Protein AF-A0A8C7Z4H3-F1 (afdb_monomer)

Nearest PDB structures (foldseek):
  1o80-assembly1_B  TM=6.821E-01  e=3.191E-03  Homo sapiens
  3f4l-assembly3_D  TM=4.196E-01  e=4.887E-01  Escherichia coli K-12
  2czo-assembly1_A  TM=3.448E-01  e=8.670E-01  Saccharomyces cerevisiae
  9b8s-assembly1_A  TM=5.361E-01  e=4.541E+00  Homo sapiens
  9big-assembly1_A  TM=3.610E-01  e=3.520E+00  Homo sapiens

Sequence (110 aa):
MGLAKKDGALLLAVVAAVCIQLYQAQHVVGRCRCYEEVRLMAIKRNITDFQVIEKSAACSKIQLIVTFMEANSTAVERCVKPQGYKAKQILKCWEGINKNETRKMECINQ

pLDDT: mean 86.6, std 13.44, range [42.75, 97.56]

Organism: NCBI:txid183150

Foldseek 3Di:
DPDVVVVVVVVVVVVVVVVVVVVVVPQPCADDPDPDADAPVVPPFQFPAKDWDDADSRHNDIWIKTWGADPVRDIDIGIHDCDDDLSVQLVVVCVVVVVDPVCSVVSRPD

Solvent-accessible surface area (backbone atoms only — not comparable to full-atom values): 6570 Å² total; per-residue (Å²): 142,70,65,76,65,54,55,53,53,52,52,50,51,51,52,50,52,51,51,51,53,50,61,71,62,53,76,65,80,43,71,57,94,62,87,66,65,42,57,57,85,74,54,89,58,69,70,78,49,71,46,78,45,70,59,45,94,35,24,91,52,64,43,34,33,38,27,28,62,45,97,86,72,44,80,43,78,42,37,29,38,64,58,60,70,70,39,40,48,33,53,50,39,39,56,74,56,71,68,40,73,94,57,46,73,66,34,78,80,115

Secondary structure (DSSP, 8-state):
--HHHHHHHHHHHHHHHHHHHHHHH-------S-SS-B-GGG--SPEEEEEEE--BTTBSS-EEEEEEE-TTS-EEEEEE-S-SHHHHHHHHHHHHTTT-GGGGGGGT--

Mean predicted aligned error: 10.54 Å

InterPro domains:
  IPR001811 Chemokine interleukin-8-like domain [PF00048] (31-94)
  IPR036048 Chemokine interleukin-8-like superfamily [SSF54117] (28-95)

Structure (mmCIF, N/CA/C/O backbone):
data_AF-A0A8C7Z4H3-F1
#
_entry.id   AF-A0A8C7Z4H3-F1
#
loop_
_atom_site.group_PDB
_atom_site.id
_atom_site.type_symbol
_atom_site.label_atom_id
_atom_site.label_alt_id
_atom_site.label_comp_id
_atom_site.label_asym_id
_atom_site.label_entity_id
_atom_site.label_seq_id
_atom_site.pdbx_PDB_ins_code
_atom_site.Cartn_x
_atom_site.Cartn_y
_atom_site.Cartn_z
_atom_site.occupancy
_atom_site.B_iso_or_equiv
_atom_site.auth_seq_id
_atom_site.auth_comp_id
_atom_site.auth_asym_id
_atom_site.auth_atom_id
_atom_site.pdbx_PDB_model_num
ATOM 1 N N . MET A 1 1 ? -56.909 30.015 9.223 1.00 42.75 1 MET A N 1
ATOM 2 C CA . MET A 1 1 ? -55.772 29.649 8.345 1.00 42.75 1 MET A CA 1
ATOM 3 C C . MET A 1 1 ? -54.738 28.896 9.179 1.00 42.75 1 MET A C 1
ATOM 5 O O . MET A 1 1 ? -53.963 29.534 9.869 1.00 42.75 1 MET A O 1
ATOM 9 N N . GLY A 1 2 ? -54.767 27.562 9.231 1.00 50.50 2 GLY A N 1
ATOM 10 C CA . GLY A 1 2 ? -53.864 26.821 10.136 1.00 50.50 2 GLY A CA 1
ATOM 11 C C . GLY A 1 2 ? -53.701 25.326 9.856 1.00 50.50 2 GLY A C 1
ATOM 12 O O . GLY A 1 2 ? -52.729 24.735 10.307 1.00 50.50 2 GLY A O 1
ATOM 13 N N . LEU A 1 3 ? -54.599 24.723 9.072 1.00 48.34 3 LEU A N 1
ATOM 14 C CA . LEU A 1 3 ? -54.561 23.287 8.779 1.00 48.34 3 LEU A CA 1
ATOM 15 C C . LEU A 1 3 ? -53.584 22.957 7.634 1.00 48.34 3 LEU A C 1
ATOM 17 O O . LEU A 1 3 ? -52.693 22.137 7.812 1.00 48.34 3 LEU A O 1
ATOM 21 N N . ALA A 1 4 ? -53.620 23.714 6.530 1.00 50.84 4 ALA A N 1
ATOM 22 C CA . ALA A 1 4 ? -52.783 23.458 5.348 1.00 50.84 4 ALA A CA 1
ATOM 23 C C . ALA A 1 4 ? -51.258 23.526 5.596 1.00 50.84 4 ALA A C 1
ATOM 25 O O . ALA A 1 4 ? -50.480 22.873 4.907 1.00 50.84 4 ALA A O 1
ATOM 26 N N . LYS A 1 5 ? -50.807 24.310 6.588 1.00 53.91 5 LYS A N 1
ATOM 27 C CA . LYS A 1 5 ? -49.374 24.489 6.892 1.00 53.91 5 LYS A CA 1
ATOM 28 C C . LYS A 1 5 ? -48.796 23.333 7.719 1.00 53.91 5 LYS A C 1
ATOM 30 O O . LYS A 1 5 ? -47.608 23.040 7.612 1.00 53.91 5 LYS A O 1
ATOM 35 N N . LYS A 1 6 ? -49.636 22.681 8.529 1.00 57.56 6 LYS A N 1
ATOM 36 C CA . LYS A 1 6 ? -49.255 21.567 9.406 1.00 57.56 6 LYS A CA 1
ATOM 37 C C . LYS A 1 6 ? -49.084 20.270 8.609 1.00 57.56 6 LYS A C 1
ATOM 39 O O . LYS A 1 6 ? -48.120 19.547 8.842 1.00 57.56 6 LYS A O 1
ATOM 44 N N . ASP A 1 7 ? -49.944 20.052 7.616 1.00 67.75 7 ASP A N 1
ATOM 45 C CA . ASP A 1 7 ? -49.870 18.884 6.730 1.00 67.75 7 ASP A CA 1
ATOM 46 C C . ASP A 1 7 ? -48.652 18.943 5.799 1.00 67.75 7 ASP A C 1
ATOM 48 O O . ASP A 1 7 ? -47.962 17.942 5.618 1.00 67.75 7 ASP A O 1
ATOM 52 N N . GLY A 1 8 ? -48.309 20.130 5.285 1.00 73.19 8 GLY A N 1
ATOM 53 C CA . GLY A 1 8 ? -47.105 20.316 4.467 1.00 73.19 8 GLY A CA 1
ATOM 54 C C . GLY A 1 8 ? -45.804 20.050 5.233 1.00 73.19 8 GLY A C 1
ATOM 55 O O . GLY A 1 8 ? -44.898 19.405 4.710 1.00 73.19 8 GLY A O 1
ATOM 56 N N . ALA A 1 9 ? -45.717 20.494 6.492 1.00 81.75 9 ALA A N 1
ATOM 57 C CA . ALA A 1 9 ? -44.552 20.240 7.340 1.00 81.75 9 ALA A CA 1
ATOM 58 C C . ALA A 1 9 ? -44.410 18.752 7.702 1.00 81.75 9 ALA A C 1
ATOM 60 O O . ALA A 1 9 ? -43.301 18.218 7.696 1.00 81.75 9 ALA A O 1
ATOM 61 N N . LEU A 1 10 ? -45.532 18.074 7.972 1.00 83.19 10 LEU A N 1
ATOM 62 C CA . LEU A 1 10 ? -45.552 16.641 8.256 1.00 83.19 10 LEU A CA 1
ATOM 63 C C . LEU A 1 10 ? -45.120 15.824 7.029 1.00 83.19 10 LEU A C 1
ATOM 65 O O . LEU A 1 10 ? -44.275 14.940 7.150 1.00 83.19 10 LEU A O 1
ATOM 69 N N . LEU A 1 11 ? -45.638 16.158 5.844 1.00 85.06 11 LEU A N 1
ATOM 70 C CA . LEU A 1 11 ? -45.258 15.512 4.584 1.00 85.06 11 LEU A CA 1
ATOM 71 C C . LEU A 1 11 ? -43.764 15.677 4.288 1.00 85.06 11 LEU A C 1
ATOM 73 O O . LEU A 1 11 ? -43.096 14.699 3.958 1.00 85.06 11 LEU A O 1
ATOM 77 N N . LEU A 1 12 ? -43.215 16.882 4.465 1.00 85.25 12 LEU A N 1
ATOM 78 C CA . LEU A 1 12 ? -41.783 17.134 4.280 1.00 85.25 12 LEU A CA 1
ATOM 79 C C . LEU A 1 12 ? -40.919 16.326 5.256 1.00 85.25 12 LEU 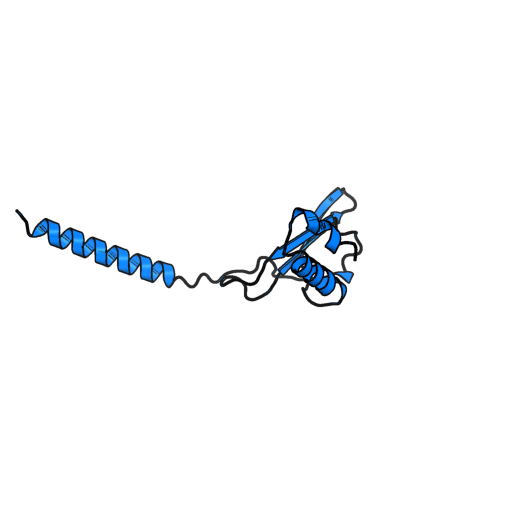A C 1
ATOM 81 O O . LEU A 1 12 ? -39.893 15.784 4.849 1.00 85.25 12 LEU A O 1
ATOM 85 N N . ALA A 1 13 ? -41.340 16.203 6.518 1.00 88.56 13 ALA A N 1
ATOM 86 C CA . ALA A 1 13 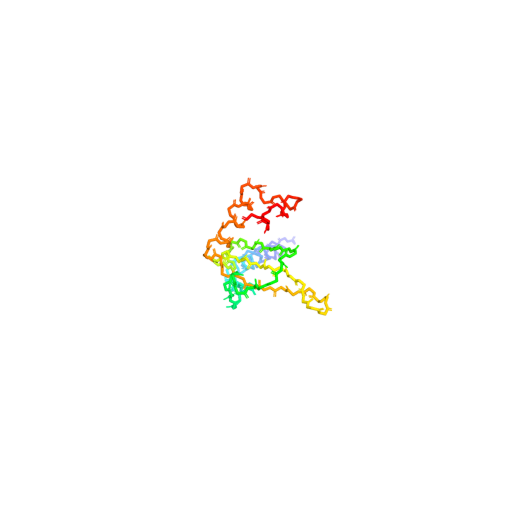? -40.629 15.397 7.507 1.00 88.56 13 ALA A CA 1
ATOM 87 C C . ALA A 1 13 ? -40.627 13.903 7.141 1.00 88.56 13 ALA A C 1
ATOM 89 O O . ALA A 1 13 ? -39.592 13.246 7.256 1.00 88.56 13 ALA A O 1
ATOM 90 N N . VAL A 1 14 ? -41.753 13.378 6.644 1.00 89.50 14 VAL A N 1
ATOM 91 C CA . VAL A 1 14 ? -41.852 11.987 6.173 1.00 89.50 14 VAL A CA 1
ATOM 92 C C . VAL A 1 14 ? -40.953 11.760 4.958 1.00 89.50 14 VAL A C 1
ATOM 94 O O . VAL A 1 14 ? -40.185 10.801 4.944 1.00 89.50 14 VAL A O 1
ATOM 97 N N . VAL A 1 15 ? -40.982 12.658 3.969 1.00 90.38 15 VAL A N 1
ATOM 98 C CA . VAL A 1 15 ? -40.113 12.565 2.784 1.00 90.38 15 VAL A CA 1
ATOM 99 C C . VAL A 1 15 ? -38.638 12.615 3.183 1.00 90.38 15 VAL A C 1
ATOM 101 O O . VAL A 1 15 ? -37.857 11.789 2.720 1.00 90.38 15 VAL A O 1
ATOM 104 N N . ALA A 1 16 ? -38.250 13.521 4.085 1.00 89.19 16 ALA A N 1
ATOM 105 C CA . ALA A 1 16 ? -36.878 13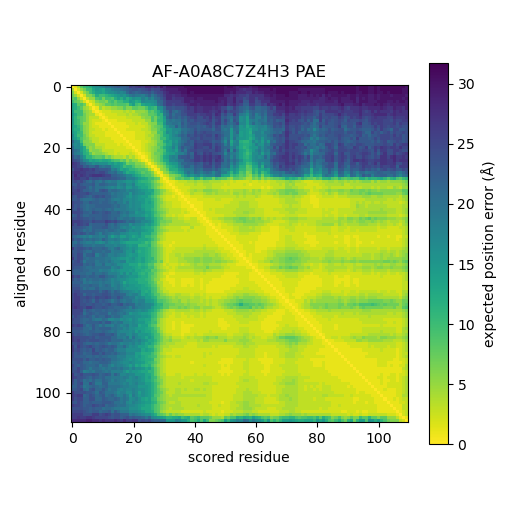.606 4.577 1.00 89.19 16 A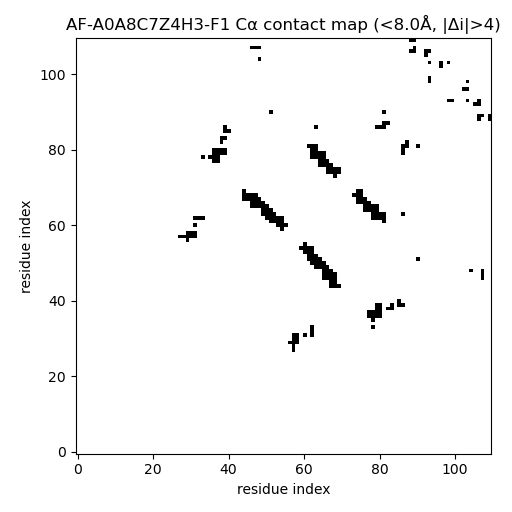LA A CA 1
ATOM 106 C C . ALA A 1 16 ? -36.444 12.317 5.293 1.00 89.19 16 ALA A C 1
ATOM 108 O O . ALA A 1 16 ? -35.363 11.799 5.015 1.00 89.19 16 ALA A O 1
ATOM 109 N N . ALA A 1 17 ? -37.293 11.760 6.163 1.00 87.81 17 ALA A N 1
ATOM 110 C CA . ALA A 1 17 ? -37.010 10.506 6.856 1.00 87.81 17 ALA A CA 1
ATOM 111 C C . ALA A 1 17 ? -36.837 9.332 5.877 1.00 87.81 17 ALA A C 1
ATOM 113 O O . ALA A 1 17 ? -35.883 8.565 6.006 1.00 87.81 17 ALA A O 1
ATOM 114 N N . VAL A 1 18 ? -37.705 9.226 4.865 1.00 86.50 18 VAL A N 1
ATOM 115 C CA . VAL A 1 18 ? -37.617 8.193 3.819 1.00 86.50 18 VAL A CA 1
ATOM 116 C C . VAL A 1 18 ? -36.355 8.370 2.969 1.00 86.50 18 VAL A C 1
ATOM 118 O O . VAL A 1 18 ? -35.654 7.393 2.718 1.00 86.50 18 VAL A O 1
ATOM 121 N N . CYS A 1 19 ? -36.002 9.599 2.583 1.00 84.62 19 CYS A N 1
ATOM 122 C CA . CYS A 1 19 ? -34.763 9.886 1.854 1.00 84.62 19 CYS A CA 1
ATOM 123 C C . CYS A 1 19 ? -33.510 9.528 2.667 1.00 84.62 19 CYS A C 1
ATOM 125 O O . CYS A 1 19 ? -32.574 8.954 2.116 1.00 84.62 19 CYS A O 1
ATOM 127 N N . ILE A 1 20 ? -33.492 9.819 3.973 1.00 81.25 20 ILE A N 1
ATOM 128 C CA . ILE A 1 20 ? -32.383 9.441 4.861 1.00 81.25 20 ILE A CA 1
ATOM 129 C C . ILE A 1 20 ? -32.291 7.917 4.969 1.00 81.25 20 ILE A C 1
ATOM 131 O O . ILE A 1 20 ? -31.199 7.370 4.841 1.00 81.25 20 ILE A O 1
ATOM 135 N N . GLN A 1 21 ? -33.415 7.216 5.149 1.00 78.25 21 GLN A N 1
ATOM 136 C CA . GLN A 1 21 ? -33.427 5.750 5.192 1.00 78.25 21 GLN A CA 1
ATOM 137 C C . GLN A 1 21 ? -32.950 5.133 3.873 1.00 78.25 21 GLN A C 1
ATOM 139 O O . GLN A 1 21 ? -32.146 4.207 3.901 1.00 78.25 21 GLN A O 1
ATOM 144 N N . LEU A 1 22 ? -33.374 5.670 2.726 1.00 72.44 22 LEU A N 1
ATOM 145 C CA . LEU A 1 22 ? -32.928 5.220 1.404 1.00 72.44 22 LEU A CA 1
ATOM 146 C C . LEU A 1 22 ? -31.441 5.495 1.163 1.00 72.44 22 LEU A C 1
ATOM 148 O O . LEU A 1 22 ? -30.756 4.639 0.613 1.00 72.44 22 LEU A O 1
ATOM 152 N N . TYR A 1 23 ? -30.927 6.645 1.602 1.00 69.81 23 TYR A N 1
ATOM 153 C CA . TYR A 1 23 ? -29.501 6.970 1.519 1.00 69.81 23 TYR A CA 1
ATOM 154 C C . TYR A 1 23 ? -28.652 6.023 2.376 1.00 69.81 23 TYR A C 1
ATOM 156 O O . TYR A 1 23 ? -27.632 5.518 1.919 1.00 69.81 23 TYR A O 1
ATOM 164 N N . GLN A 1 24 ? -29.099 5.721 3.597 1.00 64.25 24 GLN A N 1
ATOM 165 C CA . GLN A 1 24 ? -28.430 4.747 4.468 1.00 64.25 24 GLN A CA 1
ATOM 166 C C . GLN A 1 24 ? -28.560 3.308 3.934 1.00 64.25 24 GLN A C 1
ATOM 168 O O . GLN A 1 24 ? -27.670 2.489 4.144 1.00 64.25 24 GLN A O 1
ATOM 173 N N . ALA A 1 25 ? -29.651 3.000 3.223 1.00 59.97 25 ALA A N 1
ATOM 174 C CA . ALA A 1 25 ? -29.897 1.704 2.593 1.00 59.97 25 ALA A CA 1
ATOM 175 C C . ALA A 1 25 ? -29.256 1.556 1.203 1.00 59.97 25 ALA A C 1
ATOM 177 O O . ALA A 1 25 ? -29.300 0.460 0.634 1.00 59.97 25 ALA A O 1
ATOM 178 N N . GLN A 1 26 ? -28.635 2.606 0.645 1.00 58.75 26 GLN A N 1
ATOM 179 C CA . GLN A 1 26 ? -27.774 2.445 -0.519 1.00 58.75 26 GLN A CA 1
ATOM 180 C C . GLN A 1 26 ? -26.564 1.620 -0.094 1.00 58.75 26 GLN A C 1
ATOM 182 O O . GLN A 1 26 ? -25.565 2.125 0.414 1.00 58.75 26 GLN A O 1
ATOM 187 N N . HIS A 1 27 ? -26.665 0.317 -0.340 1.00 51.69 27 HIS A N 1
ATOM 188 C CA . HIS A 1 27 ? -25.549 -0.604 -0.340 1.00 51.69 27 HIS A CA 1
ATOM 189 C C . HIS A 1 27 ? -24.610 -0.159 -1.465 1.00 51.69 27 HIS A C 1
ATOM 191 O O . HIS A 1 27 ? -24.691 -0.639 -2.598 1.00 51.69 27 HIS A O 1
ATOM 197 N N . VAL A 1 28 ? -23.752 0.826 -1.185 1.00 56.88 28 VAL A N 1
ATOM 198 C CA . VAL A 1 28 ? -22.658 1.182 -2.078 1.00 56.88 28 VAL A CA 1
ATOM 199 C C . VAL A 1 28 ? -21.841 -0.093 -2.185 1.00 56.88 28 VAL A C 1
ATOM 201 O O . VAL A 1 28 ? -21.188 -0.499 -1.225 1.00 56.88 28 VAL A O 1
ATOM 204 N N . VAL A 1 29 ? -21.939 -0.779 -3.327 1.00 57.84 29 VAL A N 1
ATOM 205 C CA . VAL A 1 29 ? -21.022 -1.862 -3.678 1.00 57.84 29 VAL A CA 1
ATOM 206 C C . VAL A 1 29 ? -19.674 -1.189 -3.810 1.00 57.84 29 VAL A C 1
ATOM 208 O O . VAL A 1 29 ? -19.299 -0.697 -4.876 1.00 57.84 29 VAL A O 1
ATOM 211 N N . GLY A 1 30 ? -19.000 -1.043 -2.682 1.00 63.00 30 GLY A N 1
ATOM 212 C CA . GLY A 1 30 ? -17.722 -0.401 -2.686 1.00 63.00 30 GLY A CA 1
ATOM 213 C C . GLY A 1 30 ? -16.762 -1.247 -3.487 1.00 63.00 30 GLY A C 1
ATOM 214 O O . GLY A 1 30 ? -16.838 -2.479 -3.534 1.00 63.00 30 GLY A O 1
ATOM 215 N N . ARG A 1 31 ? -15.894 -0.544 -4.192 1.00 79.56 31 ARG A N 1
ATOM 216 C CA . ARG A 1 31 ? -14.890 -1.162 -5.028 1.00 79.56 31 ARG A CA 1
ATOM 217 C C . ARG A 1 31 ? -13.548 -0.926 -4.371 1.00 79.56 31 ARG A C 1
ATOM 219 O O . ARG A 1 31 ? -13.207 0.203 -4.023 1.00 79.56 31 ARG A O 1
ATOM 226 N N . CYS A 1 32 ? -12.788 -2.001 -4.206 1.00 89.31 32 CYS A N 1
ATOM 227 C CA . CYS A 1 32 ? -11.372 -1.886 -3.908 1.00 89.31 32 CYS A CA 1
ATOM 228 C C . CYS A 1 32 ? -10.689 -1.118 -5.054 1.00 89.31 32 CYS A C 1
ATOM 230 O O . CYS A 1 32 ? -11.059 -1.267 -6.219 1.00 89.31 32 CYS A O 1
ATOM 232 N N . ARG A 1 33 ? -9.690 -0.295 -4.727 1.00 92.12 33 ARG A N 1
ATOM 233 C CA . ARG A 1 33 ? -8.831 0.376 -5.713 1.00 92.12 33 ARG A CA 1
ATOM 234 C C . ARG A 1 33 ? -7.987 -0.648 -6.482 1.00 92.12 33 ARG A C 1
ATOM 236 O O . ARG A 1 33 ? -7.733 -0.477 -7.668 1.00 92.12 33 ARG A O 1
ATOM 243 N N . CYS A 1 34 ? -7.591 -1.722 -5.806 1.00 93.25 34 CYS A N 1
ATOM 244 C CA . CYS A 1 34 ? -6.807 -2.823 -6.334 1.00 93.25 34 CYS A CA 1
ATOM 245 C C . CYS A 1 34 ? -7.702 -3.989 -6.765 1.00 93.25 34 CYS A C 1
ATOM 247 O O . CYS A 1 34 ? -8.351 -4.624 -5.933 1.00 93.25 34 CYS A O 1
ATOM 249 N N . TYR A 1 35 ? -7.696 -4.288 -8.065 1.00 86.69 35 TYR A N 1
ATOM 250 C CA . TYR A 1 35 ? -8.331 -5.480 -8.642 1.00 86.69 35 TYR A CA 1
ATOM 251 C C . TYR A 1 35 ? -7.303 -6.583 -8.916 1.00 86.69 35 TYR A C 1
ATOM 253 O O . TYR A 1 35 ? -7.567 -7.757 -8.663 1.00 86.69 35 TYR A O 1
ATOM 261 N N . GLU A 1 36 ? -6.110 -6.193 -9.371 1.00 89.88 36 GLU A N 1
ATOM 262 C CA . GLU A 1 36 ? -4.983 -7.085 -9.634 1.00 89.88 36 GLU A CA 1
ATOM 263 C C . GLU A 1 36 ? -3.813 -6.754 -8.711 1.00 89.88 36 GLU A C 1
ATOM 265 O O . GLU A 1 36 ? -3.408 -5.600 -8.585 1.00 89.88 36 GLU A O 1
ATOM 270 N N . GLU A 1 37 ? -3.259 -7.779 -8.066 1.00 94.25 37 GLU A N 1
ATOM 271 C CA . GLU A 1 37 ? -2.188 -7.634 -7.083 1.00 94.25 37 GLU A CA 1
ATOM 272 C C . GLU A 1 37 ? -0.977 -8.487 -7.470 1.00 94.25 37 GLU A C 1
ATOM 274 O O . GLU A 1 37 ? -1.088 -9.701 -7.687 1.00 94.25 37 GLU A O 1
ATOM 279 N N . VAL A 1 38 ? 0.209 -7.879 -7.470 1.00 94.94 38 VAL A N 1
ATOM 280 C CA . VAL A 1 38 ? 1.481 -8.589 -7.672 1.00 94.94 38 VAL A CA 1
ATOM 281 C C . VAL A 1 38 ? 2.153 -8.908 -6.337 1.00 94.94 38 VAL A C 1
ATOM 283 O O . VAL A 1 38 ? 1.867 -8.303 -5.306 1.00 94.94 38 VAL A O 1
ATOM 286 N N . ARG A 1 39 ? 3.076 -9.875 -6.313 1.00 93.69 39 ARG A N 1
ATOM 287 C CA . ARG A 1 39 ? 3.938 -10.068 -5.134 1.00 93.69 39 ARG A CA 1
ATOM 288 C C . ARG A 1 39 ? 4.958 -8.935 -5.072 1.00 93.69 39 ARG A C 1
ATOM 290 O O . ARG A 1 39 ? 5.572 -8.637 -6.089 1.00 93.69 39 ARG A O 1
ATOM 297 N N . LEU A 1 40 ? 5.226 -8.395 -3.882 1.00 90.62 40 LEU A N 1
ATOM 298 C CA . LEU A 1 40 ? 6.189 -7.296 -3.713 1.00 90.62 40 LEU A CA 1
ATOM 299 C C . LEU A 1 40 ? 7.580 -7.638 -4.266 1.00 90.62 40 LEU A C 1
ATOM 301 O O . LEU A 1 40 ? 8.219 -6.820 -4.906 1.00 90.62 40 LEU A O 1
ATOM 305 N N . MET A 1 41 ? 8.020 -8.887 -4.088 1.00 89.56 41 MET A N 1
ATOM 306 C CA . MET A 1 41 ? 9.308 -9.379 -4.597 1.00 89.56 41 MET A CA 1
ATOM 307 C C . MET A 1 41 ? 9.404 -9.413 -6.132 1.00 89.56 41 MET A C 1
ATOM 309 O O . MET A 1 41 ? 10.504 -9.538 -6.661 1.00 89.56 41 MET A O 1
ATOM 313 N N . ALA A 1 42 ? 8.282 -9.324 -6.856 1.00 91.06 42 ALA A N 1
ATOM 314 C CA . ALA A 1 42 ? 8.292 -9.225 -8.316 1.00 91.06 42 ALA A CA 1
ATOM 315 C C . ALA A 1 42 ? 8.689 -7.818 -8.798 1.00 91.06 42 ALA A C 1
ATOM 317 O O . ALA A 1 42 ? 9.103 -7.655 -9.946 1.00 91.06 42 ALA A O 1
ATOM 318 N N . ILE A 1 43 ? 8.598 -6.809 -7.926 1.00 90.75 43 ILE A N 1
ATOM 319 C CA . ILE A 1 43 ? 9.038 -5.446 -8.207 1.00 90.75 43 ILE A CA 1
ATOM 320 C C . ILE A 1 43 ? 10.549 -5.401 -7.975 1.00 90.75 43 ILE A C 1
ATOM 322 O O . ILE A 1 43 ? 11.028 -5.359 -6.847 1.00 90.75 43 ILE A O 1
ATOM 326 N N . LYS A 1 44 ? 11.312 -5.452 -9.071 1.00 89.50 44 LYS A N 1
ATOM 327 C CA . LYS A 1 44 ? 12.788 -5.436 -9.057 1.00 89.50 44 LYS A CA 1
ATOM 328 C C . LYS A 1 44 ? 13.387 -4.028 -8.926 1.00 89.50 44 LYS A C 1
ATOM 330 O O . LYS A 1 44 ? 14.596 -3.865 -9.049 1.00 89.50 44 LYS A O 1
ATOM 335 N N . ARG A 1 45 ? 12.545 -3.005 -8.766 1.00 90.88 45 ARG A N 1
ATOM 336 C CA . ARG A 1 45 ? 12.937 -1.597 -8.631 1.00 90.88 45 ARG A CA 1
ATOM 337 C C . ARG A 1 45 ? 12.827 -1.168 -7.173 1.00 90.88 45 ARG A C 1
ATOM 339 O O . ARG A 1 45 ? 12.059 -1.752 -6.412 1.00 90.88 45 ARG A O 1
ATOM 346 N N . ASN A 1 46 ? 13.576 -0.132 -6.814 1.00 91.06 46 ASN A N 1
ATOM 347 C CA . ASN A 1 46 ? 13.466 0.470 -5.494 1.00 91.06 46 ASN A CA 1
ATOM 348 C C . ASN A 1 46 ? 12.131 1.201 -5.384 1.00 91.06 46 ASN A C 1
ATOM 350 O O . ASN A 1 46 ? 11.763 1.987 -6.257 1.00 91.06 46 ASN A O 1
ATOM 354 N N . ILE A 1 47 ? 11.421 0.909 -4.305 1.00 93.56 47 ILE A N 1
ATOM 355 C CA . ILE A 1 47 ? 10.173 1.571 -3.958 1.00 93.56 47 ILE A CA 1
ATOM 356 C C . ILE A 1 47 ? 10.528 2.968 -3.456 1.00 93.56 47 ILE A C 1
ATOM 358 O O . ILE A 1 47 ? 11.439 3.127 -2.647 1.00 93.56 47 ILE A O 1
ATOM 362 N N . THR A 1 48 ? 9.830 3.974 -3.959 1.00 94.12 48 THR A N 1
ATOM 363 C CA . THR A 1 48 ? 10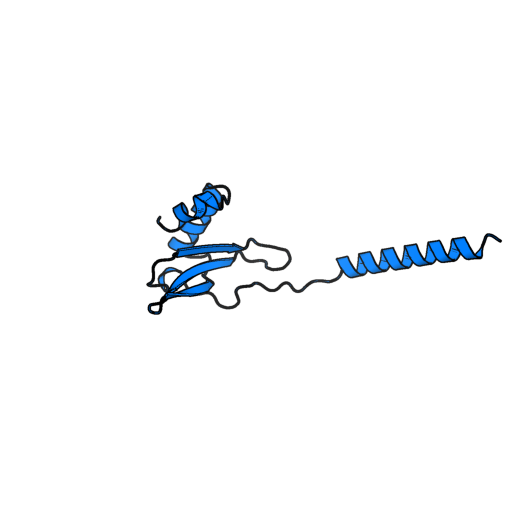.023 5.380 -3.590 1.00 94.12 48 THR A CA 1
ATOM 364 C C . THR A 1 48 ? 8.905 5.904 -2.706 1.00 94.12 48 THR A C 1
ATOM 366 O O . THR A 1 48 ? 9.106 6.901 -2.027 1.00 94.12 48 THR A O 1
ATOM 369 N N . ASP A 1 49 ? 7.743 5.250 -2.709 1.00 95.88 49 ASP A N 1
ATOM 370 C CA . ASP A 1 49 ? 6.633 5.548 -1.805 1.00 95.88 49 ASP A CA 1
ATOM 371 C C . ASP A 1 49 ? 5.695 4.332 -1.684 1.00 95.88 49 ASP A C 1
ATOM 373 O O . ASP A 1 49 ? 5.785 3.382 -2.466 1.00 95.88 49 ASP A O 1
ATOM 377 N N . PHE A 1 50 ? 4.775 4.339 -0.722 1.00 96.62 50 PHE A N 1
ATOM 378 C CA . PHE A 1 50 ? 3.688 3.358 -0.655 1.00 96.62 50 PHE A CA 1
ATOM 379 C C . PHE A 1 50 ? 2.376 3.980 -0.183 1.00 96.62 50 PHE A C 1
ATOM 381 O O . PHE A 1 50 ? 2.330 5.109 0.260 1.00 96.62 50 PHE A O 1
ATOM 388 N N . GLN A 1 51 ? 1.269 3.262 -0.247 1.00 96.94 51 GLN A N 1
ATOM 389 C CA . GLN A 1 51 ? 0.010 3.667 0.360 1.00 96.94 51 GLN A CA 1
ATOM 390 C C . GLN A 1 51 ? -0.657 2.433 0.943 1.00 96.94 51 GLN A C 1
ATOM 392 O O . GLN A 1 51 ? -0.703 1.381 0.303 1.00 96.94 51 GLN A O 1
ATOM 397 N N . VAL A 1 52 ? -1.190 2.572 2.154 1.00 96.44 52 VAL A N 1
ATOM 398 C CA . VAL A 1 52 ? -2.007 1.543 2.795 1.00 96.44 52 VAL A CA 1
ATOM 399 C C . VAL A 1 52 ? -3.436 2.048 2.850 1.00 96.44 52 VAL A C 1
ATOM 401 O O . VAL A 1 52 ? -3.728 3.035 3.518 1.00 96.44 52 VAL A O 1
ATOM 404 N N . ILE A 1 53 ? -4.329 1.370 2.137 1.00 95.12 53 ILE A N 1
ATOM 405 C CA . ILE A 1 53 ? -5.765 1.610 2.237 1.00 95.12 53 ILE A CA 1
ATOM 406 C C . ILE A 1 53 ? -6.330 0.552 3.171 1.00 95.12 53 ILE A C 1
ATOM 408 O O . ILE A 1 53 ? -6.307 -0.643 2.866 1.00 95.12 53 ILE A O 1
ATOM 412 N N . GLU A 1 54 ? -6.818 1.009 4.315 1.00 93.75 54 GLU A N 1
ATOM 413 C CA . GLU A 1 54 ? -7.435 0.155 5.319 1.00 93.75 54 GLU A CA 1
ATOM 414 C C . GLU A 1 54 ? -8.755 -0.443 4.837 1.00 93.75 54 GLU A C 1
ATOM 416 O O . GLU A 1 54 ? -9.395 0.031 3.892 1.00 93.75 54 GLU A O 1
ATOM 421 N N . LYS A 1 55 ? -9.181 -1.496 5.534 1.00 91.88 55 LYS A N 1
ATOM 422 C CA . LYS A 1 55 ? -10.505 -2.079 5.321 1.00 91.88 55 LYS A CA 1
ATOM 423 C C . LYS A 1 55 ? -11.579 -1.029 5.589 1.00 91.88 55 LYS A C 1
ATOM 425 O O . LYS A 1 55 ? -11.513 -0.289 6.566 1.00 91.88 55 LYS A O 1
ATOM 430 N N . SER A 1 56 ? -12.607 -1.024 4.758 1.00 88.56 56 SER A N 1
ATOM 431 C CA . SER A 1 56 ? -13.781 -0.173 4.925 1.00 88.56 5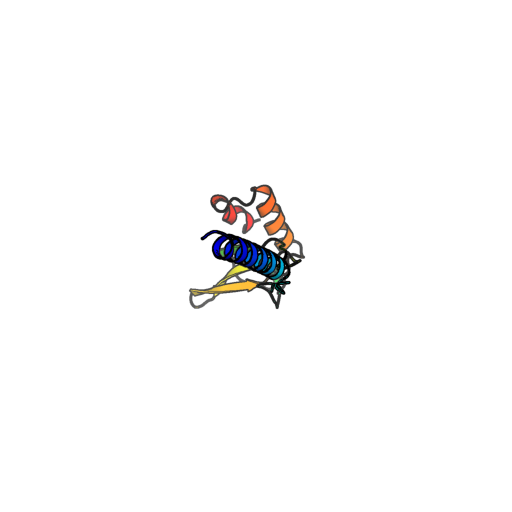6 SER A CA 1
ATOM 432 C C . SER A 1 56 ? -15.041 -0.931 4.519 1.00 88.56 56 SER A C 1
ATOM 434 O O . SER A 1 56 ? -14.960 -2.025 3.956 1.00 88.56 56 SER A O 1
ATOM 436 N N . ALA A 1 57 ? -16.215 -0.333 4.741 1.00 85.75 57 ALA A N 1
ATOM 437 C CA . ALA A 1 57 ? -17.474 -0.851 4.199 1.00 85.75 57 ALA A CA 1
ATOM 438 C C . ALA A 1 57 ? -17.409 -1.042 2.672 1.00 85.75 57 ALA A C 1
ATOM 440 O O . ALA A 1 57 ? -18.088 -1.904 2.121 1.00 85.75 57 ALA A O 1
ATOM 441 N N . ALA A 1 58 ? -16.544 -0.272 2.000 1.00 85.81 58 ALA A N 1
ATOM 442 C CA . ALA A 1 58 ? -16.367 -0.329 0.566 1.00 85.81 58 ALA A CA 1
ATOM 443 C C . ALA A 1 58 ? -15.335 -1.366 0.082 1.00 85.81 58 ALA A C 1
ATOM 445 O O . ALA A 1 58 ? -15.332 -1.729 -1.088 1.00 85.81 58 ALA A O 1
ATOM 446 N N . CYS A 1 59 ? -14.431 -1.843 0.935 1.00 88.69 59 CYS A N 1
ATOM 447 C CA . CYS A 1 59 ? -13.451 -2.860 0.560 1.00 88.69 59 CYS A CA 1
ATOM 448 C C . CYS A 1 59 ? -13.035 -3.646 1.803 1.00 88.69 59 CYS A C 1
ATOM 450 O O . CYS A 1 59 ? -12.427 -3.106 2.726 1.00 88.69 59 CYS A O 1
ATOM 452 N N . SER A 1 60 ? -13.317 -4.949 1.821 1.00 89.25 60 SER A N 1
ATOM 453 C CA . SER A 1 60 ? -13.051 -5.815 2.979 1.00 89.25 60 SER A CA 1
ATOM 454 C C . SER A 1 60 ? -11.577 -6.217 3.142 1.00 89.25 60 SER A C 1
ATOM 456 O O . SER A 1 60 ? -11.220 -6.937 4.082 1.00 89.25 60 SER A O 1
ATOM 458 N N . LYS A 1 61 ? -10.704 -5.760 2.238 1.00 90.38 61 LYS A N 1
ATOM 459 C CA . LYS A 1 61 ? -9.277 -6.090 2.195 1.00 90.38 61 LYS A CA 1
ATOM 460 C C . LYS A 1 61 ? -8.435 -4.842 2.443 1.00 90.38 61 LYS A C 1
ATOM 462 O O . LYS A 1 61 ? -8.758 -3.769 1.950 1.00 90.38 61 LYS A O 1
ATOM 467 N N . ILE A 1 62 ? -7.334 -5.020 3.173 1.00 94.25 62 ILE A N 1
ATOM 468 C CA . ILE A 1 62 ? -6.257 -4.026 3.208 1.00 94.25 62 ILE A CA 1
ATOM 469 C C . ILE A 1 62 ? -5.606 -4.031 1.829 1.00 94.25 62 ILE A C 1
ATOM 471 O O . ILE A 1 62 ? -5.360 -5.106 1.281 1.00 94.25 62 ILE A O 1
ATOM 475 N N . GLN A 1 63 ? -5.315 -2.856 1.288 1.00 96.31 63 GLN A N 1
ATOM 476 C CA . GLN A 1 63 ? -4.647 -2.720 -0.000 1.00 96.31 63 GLN A CA 1
ATOM 477 C C . GLN A 1 63 ? -3.317 -2.012 0.215 1.00 96.31 63 GLN A C 1
ATOM 479 O O . GLN A 1 63 ? -3.280 -0.929 0.795 1.00 96.31 63 GLN A O 1
ATOM 484 N N . LEU A 1 64 ? -2.237 -2.635 -0.249 1.00 97.06 64 LEU A N 1
ATOM 485 C CA . LEU A 1 64 ? -0.910 -2.037 -0.266 1.00 97.06 64 LEU A CA 1
ATOM 486 C C . LEU A 1 64 ? -0.594 -1.644 -1.704 1.00 97.06 64 LEU A C 1
ATOM 488 O O . LEU A 1 64 ? -0.541 -2.498 -2.585 1.00 97.06 64 LEU A O 1
ATOM 492 N N . ILE A 1 65 ? -0.386 -0.361 -1.941 1.00 97.56 65 ILE A N 1
ATOM 493 C CA . ILE A 1 65 ? 0.042 0.175 -3.231 1.00 97.56 65 ILE A CA 1
ATOM 494 C C . ILE A 1 65 ? 1.467 0.658 -3.041 1.00 97.56 65 ILE A C 1
ATOM 496 O O . ILE A 1 65 ? 1.770 1.273 -2.027 1.00 97.56 65 ILE A O 1
ATOM 500 N N . VAL A 1 66 ? 2.358 0.358 -3.973 1.00 96.50 66 VAL A N 1
ATOM 501 C CA . VAL A 1 66 ? 3.732 0.862 -3.930 1.00 96.50 66 VAL A CA 1
ATOM 502 C C . VAL A 1 66 ? 4.018 1.667 -5.177 1.00 96.50 66 VAL A C 1
ATOM 504 O O . VAL A 1 66 ? 3.557 1.313 -6.264 1.00 96.50 66 VAL A O 1
ATOM 507 N N . THR A 1 67 ? 4.806 2.713 -5.009 1.00 96.88 67 THR A N 1
ATOM 508 C CA . THR A 1 67 ? 5.262 3.587 -6.080 1.00 96.88 67 THR A CA 1
ATOM 509 C C . THR A 1 67 ? 6.743 3.346 -6.295 1.00 96.88 67 THR A C 1
ATOM 511 O O . THR A 1 67 ? 7.510 3.260 -5.336 1.00 96.88 67 THR A O 1
ATOM 514 N N . PHE A 1 68 ? 7.159 3.222 -7.546 1.00 94.94 68 PHE A N 1
ATOM 515 C CA . PHE A 1 68 ? 8.566 3.149 -7.927 1.00 94.94 68 PHE A CA 1
ATOM 516 C C . PHE A 1 68 ? 8.787 3.891 -9.240 1.00 94.94 68 PHE A C 1
ATOM 518 O O . PHE A 1 68 ? 7.854 4.107 -10.013 1.00 94.94 68 PHE A O 1
ATOM 525 N N . MET A 1 69 ? 10.037 4.257 -9.503 1.00 94.69 69 MET A N 1
ATOM 526 C CA . MET A 1 69 ? 10.417 4.925 -10.744 1.00 94.69 69 MET A CA 1
ATOM 527 C C . MET A 1 69 ? 10.791 3.898 -11.816 1.00 94.69 69 MET A C 1
ATOM 529 O O . MET A 1 69 ? 11.601 2.991 -11.585 1.00 94.69 69 MET A O 1
ATOM 533 N N . GLU A 1 70 ? 10.208 4.038 -13.003 1.00 92.06 70 GLU A N 1
ATOM 534 C CA . GLU A 1 70 ? 10.649 3.342 -14.208 1.00 92.06 70 GLU A CA 1
ATOM 535 C C . GLU A 1 70 ? 11.942 3.950 -14.775 1.00 92.06 70 GLU A C 1
ATOM 537 O O . GLU A 1 70 ? 12.402 5.013 -14.363 1.00 92.06 70 GLU A O 1
ATOM 542 N N . ALA A 1 71 ? 12.559 3.255 -15.737 1.00 90.12 71 ALA A N 1
ATOM 543 C CA . ALA A 1 71 ? 13.836 3.667 -16.329 1.00 90.12 71 ALA A CA 1
ATOM 544 C C . ALA A 1 71 ? 13.757 5.010 -17.080 1.00 90.12 71 ALA A C 1
ATOM 546 O O . ALA A 1 71 ? 14.763 5.693 -17.224 1.00 90.12 71 ALA A O 1
ATOM 547 N N . ASN A 1 72 ? 12.564 5.388 -17.536 1.00 92.94 72 ASN A N 1
ATOM 548 C CA . ASN A 1 72 ? 12.257 6.667 -18.178 1.00 92.94 72 ASN A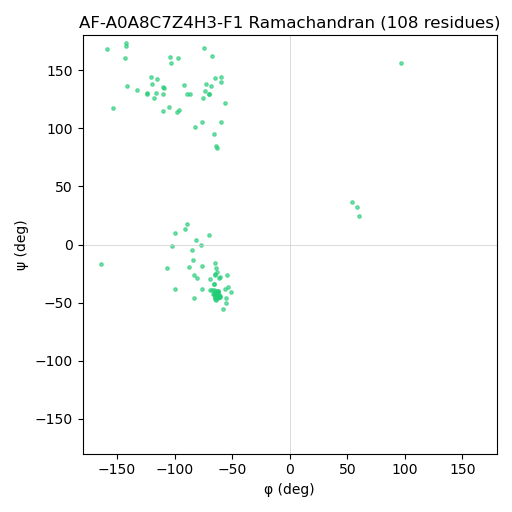 CA 1
ATOM 549 C C . ASN A 1 72 ? 11.849 7.759 -17.165 1.00 92.94 72 ASN A C 1
ATOM 551 O O . ASN A 1 72 ? 11.208 8.733 -17.551 1.00 92.94 72 ASN A O 1
ATOM 555 N N . SER A 1 73 ? 12.147 7.574 -15.875 1.00 91.12 73 SER A N 1
ATOM 556 C CA . SER A 1 73 ? 11.771 8.491 -14.791 1.00 91.12 73 SER A CA 1
ATOM 557 C C . SER A 1 73 ? 10.2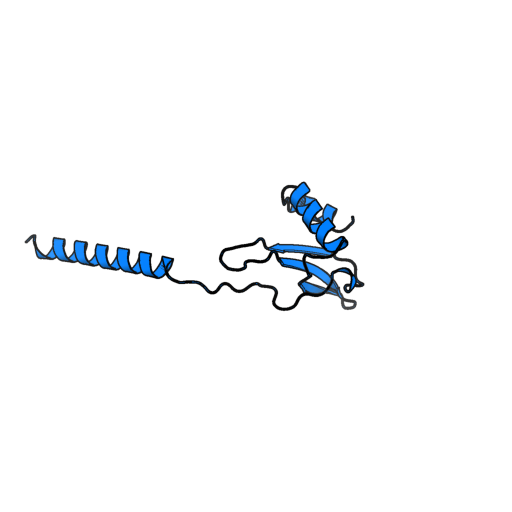60 8.702 -14.630 1.00 91.12 73 SER A C 1
ATOM 559 O O . SER A 1 73 ? 9.833 9.713 -14.077 1.00 91.12 73 SER A O 1
ATOM 561 N N . THR A 1 74 ? 9.436 7.748 -15.067 1.00 95.12 74 THR A N 1
ATOM 562 C CA . THR A 1 74 ? 7.991 7.766 -14.798 1.00 95.12 74 THR A CA 1
ATOM 563 C C . THR A 1 74 ? 7.702 7.101 -13.457 1.00 95.12 74 THR A C 1
ATOM 565 O O . THR A 1 74 ? 8.156 5.983 -13.211 1.00 95.12 74 THR A O 1
ATOM 568 N N . ALA A 1 75 ? 6.938 7.768 -12.591 1.00 95.56 75 ALA A N 1
ATOM 569 C CA . ALA A 1 75 ? 6.439 7.164 -11.361 1.00 95.56 75 ALA A CA 1
ATOM 570 C C . ALA A 1 75 ? 5.292 6.203 -11.688 1.00 95.56 75 ALA A C 1
ATOM 572 O O . ALA A 1 75 ? 4.317 6.586 -12.337 1.00 95.56 75 ALA A O 1
ATOM 573 N N . VAL A 1 76 ? 5.402 4.958 -11.231 1.00 95.44 76 VAL A N 1
ATOM 574 C CA . VAL A 1 76 ? 4.397 3.921 -11.464 1.00 95.44 76 VAL A CA 1
ATOM 575 C C . VAL A 1 76 ? 3.922 3.357 -10.140 1.00 95.44 76 VAL A C 1
ATOM 577 O O . VAL A 1 76 ? 4.720 2.940 -9.303 1.00 95.44 76 VAL A O 1
ATOM 580 N N . GLU A 1 77 ? 2.602 3.305 -9.986 1.00 96.25 77 GLU A N 1
ATOM 581 C CA . GLU A 1 77 ? 1.937 2.651 -8.868 1.00 96.25 77 GLU A CA 1
ATOM 582 C C . GLU A 1 77 ? 1.604 1.197 -9.212 1.00 96.25 77 GLU A C 1
ATOM 584 O O . GLU A 1 77 ? 1.106 0.879 -10.299 1.00 96.25 77 GLU A O 1
ATOM 589 N N . ARG A 1 78 ? 1.828 0.289 -8.262 1.00 96.19 78 ARG A N 1
ATOM 590 C CA . ARG A 1 78 ? 1.383 -1.103 -8.358 1.00 96.19 78 ARG A CA 1
ATOM 591 C C . ARG A 1 78 ? 0.710 -1.547 -7.077 1.00 96.19 78 ARG A C 1
ATOM 593 O O . ARG A 1 78 ? 1.249 -1.390 -5.988 1.00 96.19 78 ARG A O 1
ATOM 600 N N . CYS A 1 79 ? -0.446 -2.177 -7.240 1.00 96.69 79 CYS A N 1
ATOM 601 C CA . CYS A 1 79 ? -1.112 -2.911 -6.181 1.00 96.69 79 CYS A CA 1
ATOM 602 C C . CYS A 1 79 ? -0.332 -4.182 -5.851 1.00 96.69 79 CYS A C 1
ATOM 604 O O . CYS A 1 79 ? 0.015 -4.984 -6.724 1.00 96.69 79 CYS A O 1
ATOM 606 N N . VAL A 1 80 ? -0.064 -4.366 -4.569 1.00 96.06 80 VAL A N 1
ATOM 607 C CA . VAL A 1 80 ? 0.749 -5.444 -4.034 1.00 96.06 80 VAL A CA 1
ATOM 608 C C . VAL A 1 80 ? -0.090 -6.278 -3.087 1.00 96.06 80 VAL A C 1
ATOM 610 O O . VAL A 1 80 ? -0.818 -5.760 -2.242 1.00 96.06 80 VAL A O 1
ATOM 613 N N . LYS A 1 81 ? 0.083 -7.594 -3.188 1.00 95.31 81 LYS A N 1
ATOM 614 C CA . LYS A 1 81 ? -0.483 -8.547 -2.242 1.00 95.31 81 LYS A CA 1
ATOM 615 C C . LYS A 1 81 ? -0.019 -8.185 -0.826 1.00 95.31 81 LYS A C 1
ATOM 617 O O . LYS A 1 81 ? 1.186 -8.238 -0.576 1.00 95.31 81 LYS A O 1
ATOM 622 N N . PRO A 1 82 ? -0.919 -7.914 0.137 1.00 92.81 82 PRO A N 1
ATOM 623 C CA . PRO A 1 82 ? -0.538 -7.614 1.522 1.00 92.81 82 PRO A CA 1
ATOM 624 C C . PRO A 1 82 ? 0.006 -8.853 2.270 1.00 92.81 82 PRO A C 1
ATOM 626 O O . PRO A 1 82 ? 0.215 -8.833 3.482 1.00 92.81 82 PRO A O 1
ATOM 629 N N . GLN A 1 83 ? 0.227 -9.965 1.560 1.00 89.62 83 GLN A N 1
ATOM 630 C CA . GLN A 1 83 ? 0.843 -11.187 2.059 1.00 89.62 83 GLN A CA 1
ATOM 631 C C . GLN A 1 83 ? 2.298 -11.328 1.577 1.00 89.62 83 GLN A C 1
ATOM 633 O O . GLN A 1 83 ? 2.721 -10.751 0.579 1.00 89.62 83 GLN A O 1
ATOM 638 N N . GLY A 1 84 ? 3.067 -12.172 2.268 1.00 88.81 84 GLY A N 1
ATOM 639 C CA . GLY A 1 84 ? 4.504 -12.344 2.038 1.00 88.81 84 GLY A CA 1
ATOM 640 C C . GLY A 1 84 ? 5.348 -11.514 3.005 1.00 88.81 84 GLY A C 1
ATOM 641 O O . GLY A 1 84 ? 4.871 -10.540 3.580 1.00 88.81 84 GLY A O 1
ATOM 642 N N . TYR A 1 85 ? 6.593 -11.938 3.225 1.00 91.31 85 TYR A N 1
ATOM 643 C CA . TYR A 1 85 ? 7.448 -11.401 4.289 1.00 91.31 85 TYR A CA 1
ATOM 644 C C . TYR A 1 85 ? 7.662 -9.883 4.179 1.00 91.31 85 TYR A C 1
ATOM 646 O O . TYR A 1 85 ? 7.289 -9.159 5.096 1.00 91.31 85 TYR A O 1
ATOM 654 N N . LYS A 1 86 ? 8.145 -9.399 3.024 1.00 90.69 86 LYS A N 1
ATOM 655 C CA . LYS A 1 86 ? 8.419 -7.967 2.809 1.00 90.69 86 LYS A CA 1
ATOM 656 C C . LYS A 1 86 ? 7.166 -7.089 2.918 1.00 90.69 86 LYS A C 1
ATOM 658 O O . LYS A 1 86 ? 7.184 -6.074 3.597 1.00 90.69 86 LYS A O 1
ATOM 663 N N . ALA A 1 87 ? 6.049 -7.499 2.308 1.00 94.06 87 ALA A N 1
ATOM 664 C CA . ALA A 1 87 ? 4.798 -6.739 2.401 1.00 94.06 87 ALA A CA 1
ATOM 665 C C . ALA A 1 87 ? 4.297 -6.663 3.854 1.00 94.06 87 ALA A C 1
ATOM 667 O O . ALA A 1 87 ? 3.882 -5.605 4.318 1.00 94.06 87 ALA A O 1
ATOM 668 N N . LYS A 1 88 ? 4.408 -7.767 4.608 1.00 95.25 88 LYS A N 1
ATOM 669 C CA . LYS A 1 88 ? 4.082 -7.787 6.040 1.00 95.25 88 LYS A CA 1
ATOM 670 C C . LYS A 1 88 ? 5.020 -6.914 6.874 1.00 95.25 88 LYS A C 1
ATOM 672 O O . LYS A 1 88 ? 4.549 -6.363 7.860 1.00 95.25 88 LYS A O 1
ATOM 677 N N . GLN A 1 89 ? 6.304 -6.796 6.530 1.00 94.56 89 GLN A N 1
ATOM 678 C CA . GLN A 1 89 ? 7.224 -5.887 7.225 1.00 94.56 89 GLN A CA 1
ATOM 679 C C . GLN A 1 89 ? 6.812 -4.428 7.041 1.00 94.56 89 GLN A C 1
ATOM 681 O O . GLN A 1 89 ? 6.666 -3.737 8.044 1.00 94.56 89 GLN A O 1
ATOM 686 N N . ILE A 1 90 ? 6.519 -4.005 5.805 1.00 95.31 90 ILE A N 1
ATOM 687 C CA . ILE A 1 90 ? 6.017 -2.648 5.530 1.00 95.31 90 ILE A CA 1
ATOM 688 C C . ILE A 1 90 ? 4.764 -2.372 6.367 1.00 95.31 90 ILE A C 1
ATOM 690 O O . ILE A 1 90 ? 4.713 -1.378 7.084 1.00 95.31 90 ILE A O 1
ATOM 694 N N . LEU A 1 91 ? 3.778 -3.278 6.343 1.00 96.50 91 LEU A N 1
ATOM 695 C CA . LEU A 1 91 ? 2.529 -3.110 7.097 1.00 96.50 91 LEU A CA 1
ATOM 696 C C . LEU A 1 91 ? 2.746 -3.090 8.618 1.00 96.50 91 LEU A C 1
ATOM 698 O O . LEU A 1 91 ? 2.123 -2.295 9.315 1.00 96.50 91 LEU A O 1
ATOM 702 N N . LYS A 1 92 ? 3.633 -3.941 9.148 1.00 96.62 92 LYS A N 1
ATOM 703 C CA . LYS A 1 92 ? 3.966 -3.953 10.581 1.00 96.62 92 LYS A CA 1
ATOM 704 C C . LYS A 1 92 ? 4.684 -2.681 11.014 1.00 96.62 92 LYS A C 1
ATOM 706 O O . LYS A 1 92 ? 4.366 -2.157 12.074 1.00 96.62 92 LYS A O 1
ATOM 711 N N . CYS A 1 93 ? 5.636 -2.200 10.217 1.00 97.25 93 CYS A N 1
ATOM 712 C CA . CYS A 1 93 ? 6.305 -0.932 10.477 1.00 97.25 93 CYS A CA 1
ATOM 7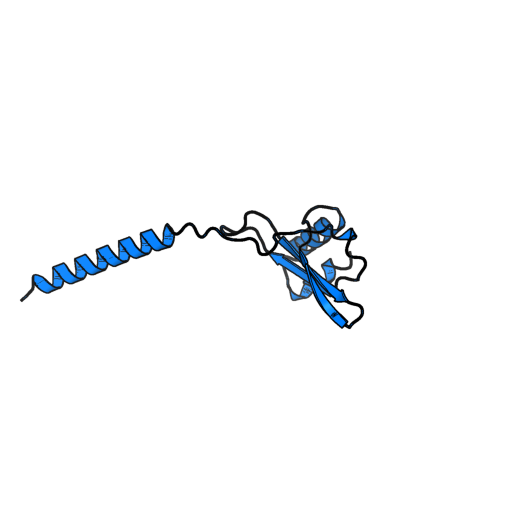13 C C . CYS A 1 93 ? 5.300 0.222 10.430 1.00 97.25 93 CYS A C 1
ATOM 715 O O . CYS A 1 93 ? 5.265 1.020 11.359 1.00 97.25 93 CYS A O 1
ATOM 717 N N . TRP A 1 94 ? 4.432 0.252 9.411 1.00 97.31 94 TRP A N 1
ATOM 718 C CA . TRP A 1 94 ? 3.388 1.265 9.251 1.00 97.31 94 TRP A CA 1
ATOM 719 C C . TRP A 1 94 ? 2.470 1.360 10.474 1.00 97.31 94 TRP A C 1
ATOM 721 O O . TRP A 1 94 ? 2.230 2.451 10.992 1.00 97.31 94 TRP A O 1
ATOM 731 N N . GLU A 1 95 ? 2.021 0.213 10.984 1.00 96.75 95 GLU A N 1
ATOM 732 C CA . GLU A 1 95 ? 1.247 0.151 12.225 1.00 96.75 95 GLU A CA 1
ATOM 733 C C . GLU A 1 95 ? 2.093 0.573 13.438 1.00 96.75 95 GLU A C 1
ATOM 735 O O . GLU A 1 95 ? 1.641 1.357 14.267 1.00 96.75 95 GLU A O 1
ATOM 740 N N . GLY A 1 96 ? 3.348 0.120 13.520 1.00 97.12 96 GLY A N 1
ATOM 741 C CA . GLY A 1 96 ? 4.263 0.427 14.623 1.00 97.12 96 GLY A CA 1
ATOM 742 C C . GLY A 1 96 ? 4.643 1.907 14.744 1.00 97.12 96 GLY A C 1
ATOM 743 O O . GLY A 1 96 ? 4.944 2.371 15.843 1.00 97.12 96 GLY A O 1
ATOM 744 N N . ILE A 1 97 ? 4.592 2.667 13.647 1.00 96.94 97 ILE A N 1
ATOM 745 C CA . ILE A 1 97 ? 4.767 4.128 13.658 1.00 96.94 97 ILE A CA 1
ATOM 746 C C . ILE A 1 97 ? 3.442 4.889 13.807 1.00 96.94 97 ILE A C 1
ATOM 748 O O . ILE A 1 97 ? 3.412 6.099 13.577 1.00 96.94 97 ILE A O 1
ATOM 752 N N . ASN A 1 98 ? 2.349 4.211 14.176 1.00 96.94 98 ASN A N 1
ATOM 753 C CA . ASN A 1 98 ? 1.001 4.775 14.287 1.00 96.94 98 ASN A CA 1
ATOM 754 C C . ASN A 1 98 ? 0.533 5.481 13.004 1.00 96.94 98 ASN A C 1
ATOM 756 O O . ASN A 1 98 ? -0.135 6.512 13.075 1.00 96.94 98 ASN A O 1
ATOM 760 N N . LYS A 1 99 ? 0.896 4.948 11.828 1.00 95.81 99 LYS A N 1
ATOM 761 C CA . LYS A 1 99 ? 0.480 5.493 10.522 1.00 95.81 99 LYS A CA 1
ATOM 762 C C . LYS A 1 99 ? 0.918 6.949 10.318 1.00 95.81 99 LYS A C 1
ATOM 764 O O . LYS A 1 99 ? 0.232 7.747 9.685 1.00 95.81 99 LYS A O 1
ATOM 769 N N . ASN A 1 100 ? 2.063 7.309 10.898 1.00 96.56 100 ASN A N 1
ATOM 770 C CA . ASN A 1 100 ? 2.630 8.644 10.793 1.00 96.56 100 ASN A CA 1
ATOM 771 C C . ASN A 1 100 ? 3.279 8.843 9.414 1.00 96.56 100 ASN A C 1
ATOM 773 O O . ASN A 1 100 ? 4.379 8.351 9.158 1.00 96.56 100 ASN A O 1
ATOM 777 N N . GLU A 1 101 ? 2.608 9.601 8.547 1.00 94.81 101 GLU A N 1
ATOM 778 C CA . GLU A 1 101 ? 3.062 9.907 7.182 1.00 94.81 101 GLU A CA 1
ATOM 779 C C . GLU A 1 101 ? 4.483 10.501 7.134 1.00 94.81 101 GLU A C 1
ATOM 781 O O . GLU A 1 101 ? 5.268 10.136 6.263 1.00 94.81 101 GLU A O 1
ATOM 786 N N . THR A 1 102 ? 4.881 11.330 8.106 1.00 95.50 102 THR A N 1
ATOM 787 C CA . THR A 1 102 ? 6.229 11.935 8.149 1.00 95.50 102 THR A CA 1
ATOM 788 C C . THR A 1 102 ? 7.337 10.893 8.336 1.00 95.50 102 THR A C 1
ATOM 790 O O . THR A 1 102 ? 8.472 11.104 7.917 1.00 95.50 102 THR A O 1
ATOM 793 N N . ARG A 1 103 ? 7.015 9.751 8.954 1.00 94.69 103 ARG A N 1
ATOM 794 C CA . ARG A 1 103 ? 7.954 8.653 9.252 1.00 94.69 103 ARG A CA 1
ATOM 795 C C . ARG A 1 103 ? 7.828 7.469 8.299 1.00 94.69 103 ARG A C 1
ATOM 797 O O . ARG A 1 103 ? 8.573 6.500 8.393 1.00 94.69 103 ARG A O 1
ATOM 804 N N . LYS A 1 104 ? 6.895 7.542 7.356 1.00 94.25 104 LYS A N 1
ATOM 805 C CA . LYS A 1 104 ? 6.547 6.473 6.419 1.00 94.25 104 LYS A CA 1
ATOM 806 C C . LYS A 1 104 ? 7.745 5.873 5.685 1.00 94.25 104 LYS A C 1
ATOM 808 O O . LYS A 1 104 ? 7.834 4.656 5.541 1.00 94.25 104 LYS A O 1
ATOM 813 N N . MET A 1 105 ? 8.689 6.713 5.267 1.00 93.50 105 MET A N 1
ATOM 814 C CA . MET A 1 105 ? 9.873 6.283 4.518 1.00 93.50 105 MET A CA 1
ATOM 815 C C . MET A 1 105 ? 10.799 5.346 5.310 1.00 93.50 105 MET A C 1
ATOM 817 O O . MET A 1 105 ? 11.551 4.585 4.702 1.00 93.50 105 MET A O 1
ATOM 821 N N . GLU A 1 106 ? 10.710 5.324 6.645 1.00 94.19 106 GLU A N 1
ATOM 822 C CA . GLU A 1 106 ? 11.424 4.358 7.494 1.00 94.19 106 GLU A CA 1
ATOM 823 C C . GLU A 1 106 ? 11.005 2.908 7.184 1.00 94.19 106 GLU A C 1
ATOM 825 O O . GLU A 1 106 ? 11.809 1.987 7.316 1.00 94.19 106 GLU A O 1
ATOM 830 N N . CYS A 1 107 ? 9.770 2.699 6.715 1.00 94.94 107 CYS A N 1
ATOM 831 C CA . CYS A 1 107 ? 9.197 1.371 6.497 1.00 94.94 107 CYS A CA 1
ATOM 832 C C . CYS A 1 107 ? 9.560 0.724 5.157 1.00 94.94 107 CYS A C 1
ATOM 834 O O . CYS A 1 107 ? 9.324 -0.469 4.984 1.00 94.94 107 CYS A O 1
ATOM 836 N N . ILE A 1 108 ? 10.113 1.481 4.205 1.00 89.25 108 ILE A N 1
ATOM 837 C CA . ILE A 1 108 ? 10.499 0.963 2.879 1.00 89.25 108 ILE A CA 1
ATOM 838 C C . ILE A 1 108 ? 11.883 0.294 2.917 1.00 89.25 108 ILE A C 1
ATOM 840 O O . ILE A 1 108 ? 12.163 -0.599 2.118 1.00 89.25 108 ILE A O 1
ATOM 844 N N . ASN A 1 109 ? 12.736 0.712 3.854 1.00 71.56 109 ASN A N 1
ATOM 845 C CA . ASN A 1 109 ? 14.154 0.352 3.906 1.00 71.56 109 ASN A CA 1
ATOM 846 C C . ASN A 1 109 ? 14.481 -0.782 4.902 1.00 71.56 109 ASN A C 1
ATOM 848 O O . ASN A 1 109 ? 15.659 -1.014 5.174 1.00 71.56 109 ASN A O 1
ATOM 852 N N . GLN A 1 110 ? 13.467 -1.459 5.456 1.00 61.44 110 GLN A N 1
ATOM 853 C CA . GLN A 1 110 ? 13.614 -2.612 6.365 1.00 61.44 110 GLN A CA 1
ATOM 854 C C . GLN A 1 110 ? 13.542 -3.955 5.630 1.00 61.44 110 GLN A C 1
ATOM 856 O O . GLN A 1 110 ? 14.202 -4.907 6.106 1.00 61.44 110 GLN A O 1
#

Radius of gyration: 23.21 Å; Cα contacts (8 Å, |Δi|>4): 127; chains: 1; bounding box: 70×42×33 Å

=== Feature glossary ===
The record interleaves many kinds of information about one protein. Here is each kind framed as the question it answers.

Q: What does the local fold look like, residue by residue?
A: A 3Di character summarizes, for each residue, the relative orientation of the Cα frame of its nearest spatial neighbor. Because it encodes fold topology rather than chemistry, 3Di alignments detect remote structural similarity that sequence alignment misses.

Q: Which residues are in helices, strands, or loops?
A: Secondary structure is the local, repeating backbone conformation. DSSP classifies it into eight states by reading the hydrogen-bond network: three helix types (H, G, I), two β types (E, B), two non-regular types (T, S), and unstructured coil (-).

Q: How big and how compact is the whole molecule?
A: Three whole-structure scalars: the radius of gyration (RMS distance of Cα from centroid, in Å), the count of Cα–Cα contacts (pairs closer than 8 Å and separated by more than four residues in sequence — i.e. tertiary, not local, contacts), and the bounding-box dimensions. Together they distinguish compact globular folds from extended fibres or disordered chains.

Q: How confident is the AlphaFold model at each residue?
A: For AlphaFold models, the B-factor field carries pLDDT — the model's own estimate of local accuracy on a 0–100 scale. Regions with pLDDT<50 should be treated as essentially unmodeled; they often correspond to intrinsically disordered segments.

Q: What family and function is it annotated with?
A: Functional annotations link the protein to curated databases. InterPro entries identify conserved domains and families by matching the sequence against member-database signatures (Pfam, PROSITE, CDD, …). Gene Ontology (GO) terms describe molecular function, biological process, and cellular component in a controlled vocabulary. CATH places the structure in a hierarchical fold classification (Class/Architecture/Topology/Homologous-superfamily). The organism is the source species.

Q: What known structures does this most resemble?
A: Nearest PDB neighbors are the top structural matches found by Foldseek when searching this structure against the entire Protein Data Bank. Each hit reports a TM-score (0 to 1; >0.5 almost always implies the same fold) and an E-value. These are *structural* homologs — they may share no detectable sequence similarity.

Q: Which residues are buried vs exposed?
A: Solvent-accessible surface area (SASA) is the area in Å² traced out by the centre of a 1.4 Å probe sphere (a water molecule) rolled over the protein's van der Waals surface (Shrake–Rupley / Lee–Richards construction). Buried residues have near-zero SASA; fully exposed residues can exceed 200 Å². The total SASA scales roughly with the number of surface residues.

Q: What are the backbone torsion angles?
A: φ (phi) and ψ (psi) are the two rotatable backbone dihedrals per residue: φ is the C(i-1)–N–Cα–C torsion, ψ is the N–Cα–C–N(i+1) torsion, both in degrees on (−180°, 180°]. α-helical residues cluster near (−60°, −45°); β-strand residues near (−120°, +130°). A Ramachandran plot is simply a scatter of (φ, ψ) for every residue.

Q: Are the domains correctly placed relative to each other?
A: Predicted aligned error is AlphaFold's pairwise confidence. Unlike pLDDT (per-residue), PAE is per-residue-pair and captures whether two parts of the structure are correctly placed relative to each other. Units are ångströms of expected positional error.

Q: What if only a Cα trace is available?
A: P-SEA three-state annotation labels each residue as helix, strand, or coil based purely on the geometry of the Cα trace. It serves as a fallback when the full backbone (and thus DSSP) is unavailable.

Q: What is the amino-acid chain?
A: This is the polypeptide sequence — one letter per residue, N-terminus first. Length ranges from a few dozen residues for small domains to over a thousand for large multi-domain proteins.

Q: What do the rendered images show?
A: The six renders are orthographic views along the three Cartesian axes in both directions. Representation (cartoon, sticks, or surface) and color scheme (sequence-rainbow or by-chain) vary across proteins so the training set covers all the common visualization conventions.

Q: What do the diagnostic plots show?
A: Plot images: a contact map (which residues are close in 3D, as an N×N binary image), a Ramachandran scatter (backbone torsion angles, revealing secondary-structure composition at a glance), and — for AlphaFold structures — a PAE heatmap (pairwise prediction confidence).

Q: How mobile is each atom in the crystal?
A: B-factor (Debye–Waller factor) reflects atomic displacement in the crystal lattice. It is an experimental observable (units Å²), not a prediction; low values mean the atom is pinned down, high values mean it moves or is heterogeneous across the crystal.

Q: Where is each backbone atom in 3D?
A: The mmCIF table is the protein's shape written out atom by atom. For each backbone N, Cα, C, and carbonyl O, it records an (x, y, z) coordinate triple in Å plus the residue type, chain letter, and residue number.